Protein AF-A0A1B9FRG5-F1 (afdb_monomer)

Organism: NCBI:txid1296100

Foldseek 3Di:
DDDDDDDDDDDDDDDPPPPVPPDDDPDDFDDQQLRVLLVQLVVLLVVLVVCVVVVHDPVVNVVSLVSNQVSLQSNVVSVVVCPLDDQRVVQLCVVDDDDDPVVSSVVSVVVSVVSNVVSQVSCVVSVHHRD

Secondary structure (DSSP, 8-state):
--------------------------S-----HHHHHHHHHHHHHHHHHHHHHTT--HHHHHHHHHHHHHHHHHHHHHHHHSTT----HHHHHTT-SS--HHHHHHHHHHHHHHHHHHHHHHHHHTT----

Radius of gyration: 21.49 Å; Cα contacts (8 Å, |Δi|>4): 84; chains: 1; bounding box: 44×28×81 Å

pLDDT: mean 70.84, std 20.52, range [32.88, 94.81]

Structure (mmCIF, N/CA/C/O backbone):
data_AF-A0A1B9FRG5-F1
#
_entry.id   AF-A0A1B9FRG5-F1
#
loop_
_atom_site.group_PDB
_atom_site.id
_atom_site.type_symbol
_atom_site.label_atom_id
_atom_site.label_alt_id
_atom_site.label_comp_id
_atom_site.label_asym_id
_atom_site.label_entity_id
_atom_site.label_seq_id
_atom_site.pdbx_PDB_ins_code
_atom_site.Cartn_x
_atom_site.Cartn_y
_atom_site.Cartn_z
_atom_site.occupancy
_atom_site.B_iso_or_equiv
_atom_site.auth_seq_id
_atom_site.auth_comp_id
_atom_site.auth_asym_id
_atom_site.auth_atom_id
_atom_site.pdbx_PDB_model_num
ATOM 1 N N . MET A 1 1 ? 29.384 -12.288 57.612 1.00 41.62 1 MET A N 1
ATOM 2 C CA . MET A 1 1 ? 29.264 -13.160 56.430 1.00 41.62 1 MET A CA 1
ATOM 3 C C . MET A 1 1 ? 27.799 -13.164 56.026 1.00 41.62 1 MET A C 1
ATOM 5 O O . MET A 1 1 ? 26.962 -13.548 56.826 1.00 41.62 1 MET A O 1
ATOM 9 N N . THR A 1 2 ? 27.559 -12.511 54.888 1.00 43.62 2 THR A N 1
ATOM 10 C CA . THR A 1 2 ? 26.390 -12.484 53.987 1.00 43.62 2 THR A CA 1
ATOM 11 C C . THR A 1 2 ? 25.034 -13.017 54.468 1.00 43.62 2 THR A C 1
ATOM 13 O O . THR A 1 2 ? 24.811 -14.218 54.566 1.00 43.62 2 THR A O 1
ATOM 16 N N . SER A 1 3 ? 24.098 -12.076 54.632 1.00 40.22 3 SER A N 1
ATOM 17 C CA . SER A 1 3 ? 22.661 -12.282 54.444 1.00 40.22 3 SER A CA 1
ATOM 18 C C . SER A 1 3 ? 22.376 -12.639 52.986 1.00 40.22 3 SER A C 1
ATOM 20 O O . SER A 1 3 ? 22.760 -11.875 52.102 1.00 40.22 3 SER A O 1
ATOM 22 N N . GLU A 1 4 ? 21.634 -13.716 52.735 1.00 37.84 4 GLU A N 1
ATOM 23 C CA . GLU A 1 4 ? 20.978 -13.934 51.445 1.00 37.84 4 GLU A CA 1
ATOM 24 C C . GLU A 1 4 ? 19.463 -14.006 51.639 1.00 37.84 4 GLU A C 1
ATOM 26 O O . GLU A 1 4 ? 18.915 -14.786 52.415 1.00 37.84 4 GLU A O 1
ATOM 31 N N . LYS A 1 5 ? 18.815 -13.064 50.960 1.00 38.34 5 LYS A N 1
ATOM 32 C CA . LYS A 1 5 ? 17.397 -12.740 50.931 1.00 38.34 5 LYS A CA 1
ATOM 33 C C . LYS A 1 5 ? 16.825 -13.444 49.701 1.00 38.34 5 LYS A C 1
ATOM 35 O O . LYS A 1 5 ? 17.199 -13.072 48.595 1.00 38.34 5 LYS A O 1
ATOM 40 N N . LEU A 1 6 ? 15.938 -14.427 49.867 1.00 43.62 6 LEU A N 1
ATOM 41 C CA . LEU A 1 6 ? 15.125 -14.930 48.752 1.00 43.62 6 LEU A CA 1
ATOM 42 C C . LEU A 1 6 ? 14.024 -13.906 48.431 1.00 43.62 6 LEU A C 1
ATOM 44 O O . LEU A 1 6 ? 13.261 -13.558 49.337 1.00 43.62 6 LEU A O 1
ATOM 48 N N . PRO A 1 7 ? 13.880 -13.442 47.178 1.00 39.88 7 PRO A N 1
ATOM 49 C CA . PRO A 1 7 ? 12.673 -12.774 46.739 1.00 39.88 7 PRO A CA 1
ATOM 50 C C . PRO A 1 7 ? 11.694 -13.771 46.107 1.00 39.88 7 PRO A C 1
ATOM 52 O O . PRO A 1 7 ? 12.012 -14.506 45.176 1.00 39.88 7 PRO A O 1
ATOM 55 N N . THR A 1 8 ? 10.477 -13.732 46.638 1.00 42.41 8 THR A N 1
ATOM 56 C CA . THR A 1 8 ? 9.209 -14.003 45.959 1.00 42.41 8 THR A CA 1
ATOM 57 C C . THR A 1 8 ? 9.157 -13.324 44.593 1.00 42.41 8 THR A C 1
ATOM 59 O O . THR A 1 8 ? 9.305 -12.108 44.560 1.00 42.41 8 THR A O 1
ATOM 62 N N . GLU A 1 9 ? 8.792 -14.045 43.529 1.00 41.34 9 GLU A N 1
ATOM 63 C CA . GLU A 1 9 ? 8.064 -13.455 42.398 1.00 41.34 9 GLU A CA 1
ATOM 64 C C . GLU A 1 9 ? 6.894 -14.348 41.962 1.00 41.34 9 GLU A C 1
ATOM 66 O O . GLU A 1 9 ? 7.018 -15.550 41.730 1.00 41.34 9 GLU A O 1
ATOM 71 N N . ARG A 1 10 ? 5.726 -13.699 41.921 1.00 41.53 10 ARG A N 1
ATOM 72 C CA . ARG A 1 10 ? 4.505 -14.099 41.222 1.00 41.53 10 ARG A CA 1
ATOM 73 C C . ARG A 1 10 ? 4.685 -13.829 39.726 1.00 41.53 10 ARG A C 1
ATOM 75 O O . ARG A 1 10 ? 5.281 -12.823 39.369 1.00 41.53 10 ARG A O 1
ATOM 82 N N . GLY A 1 11 ? 4.010 -14.605 38.887 1.00 33.84 11 GLY A N 1
ATOM 83 C CA . GLY A 1 11 ? 3.700 -14.225 37.504 1.00 33.84 11 GLY A CA 1
ATOM 84 C C . GLY A 1 11 ? 3.108 -15.421 36.768 1.00 33.84 11 GLY A C 1
ATOM 85 O O . GLY A 1 11 ? 3.846 -16.288 36.330 1.00 33.84 11 GLY A O 1
ATOM 86 N N . SER A 1 12 ? 1.811 -15.689 36.928 1.00 37.66 12 SER A N 1
ATOM 87 C CA . SER A 1 12 ? 0.724 -15.209 36.054 1.00 37.66 12 SER A CA 1
ATOM 88 C C . SER A 1 12 ? 0.847 -15.695 34.606 1.00 37.66 12 SER A C 1
ATOM 90 O O . SER A 1 12 ? 1.585 -15.138 33.804 1.00 37.66 12 SER A O 1
ATOM 92 N N . THR A 1 13 ? 0.071 -16.751 34.361 1.00 39.16 13 THR A N 1
ATOM 93 C CA . THR A 1 13 ? -0.624 -17.187 33.138 1.00 39.16 13 THR A CA 1
ATOM 94 C C . THR A 1 13 ? -0.594 -16.273 31.915 1.00 39.16 13 THR A C 1
ATOM 96 O O . THR A 1 13 ? -0.960 -15.103 31.998 1.00 39.16 13 THR A O 1
ATOM 99 N N . ASP A 1 14 ? -0.294 -16.925 30.788 1.00 43.78 14 ASP A N 1
ATOM 100 C CA . ASP A 1 14 ? -0.947 -16.812 29.481 1.00 43.78 14 ASP A CA 1
ATOM 101 C C . ASP A 1 14 ? -1.564 -15.462 29.116 1.00 43.78 14 ASP A C 1
ATOM 103 O O . ASP A 1 14 ? -2.711 -15.168 29.446 1.00 43.78 14 ASP A O 1
ATOM 107 N N . VAL A 1 15 ? -0.858 -14.733 28.257 1.00 42.56 15 VAL A N 1
ATOM 108 C CA . VAL A 1 15 ? -1.493 -14.115 27.095 1.00 42.56 15 VAL A CA 1
ATOM 109 C C . VAL A 1 15 ? -0.609 -14.379 25.887 1.00 42.56 15 VAL A C 1
ATOM 111 O O . VAL A 1 15 ? 0.568 -14.027 25.866 1.00 42.56 15 VAL A O 1
ATOM 114 N N . ASN A 1 16 ? -1.195 -15.058 24.904 1.00 39.28 16 ASN A N 1
ATOM 115 C CA . ASN A 1 16 ? -0.673 -15.194 23.556 1.00 39.28 16 ASN A CA 1
ATOM 116 C C . ASN A 1 16 ? -0.434 -13.793 22.980 1.00 39.28 16 ASN A C 1
ATOM 118 O O . ASN A 1 16 ? -1.333 -13.195 22.394 1.00 39.28 16 ASN A O 1
ATOM 122 N N . ASP A 1 17 ? 0.781 -13.276 23.140 1.00 34.41 17 ASP A N 1
ATOM 123 C CA . ASP A 1 17 ? 1.300 -12.202 22.306 1.00 34.41 17 ASP A CA 1
ATOM 124 C C . ASP A 1 17 ? 1.654 -12.821 20.951 1.00 34.41 17 ASP A C 1
ATOM 126 O O . ASP A 1 17 ? 2.807 -13.077 20.619 1.00 34.41 17 ASP A O 1
ATOM 130 N N . ALA A 1 18 ? 0.622 -13.113 20.161 1.00 40.94 18 ALA A N 1
ATOM 131 C CA . ALA A 1 18 ? 0.780 -13.249 18.725 1.00 40.94 18 ALA A CA 1
ATOM 132 C C . ALA A 1 18 ? 0.861 -11.837 18.119 1.00 40.94 18 ALA A C 1
ATOM 134 O O . ALA A 1 18 ? 0.095 -11.477 17.229 1.00 40.94 18 ALA A O 1
ATOM 135 N N . SER A 1 19 ? 1.805 -11.014 18.592 1.00 35.34 19 SER A N 1
ATOM 136 C CA . SER A 1 19 ? 2.434 -10.074 17.670 1.00 35.34 19 SER A CA 1
ATOM 137 C C . SER A 1 19 ? 3.029 -10.926 16.549 1.00 35.34 19 SER A C 1
ATOM 139 O O . SER A 1 19 ? 3.584 -11.984 16.866 1.00 35.34 19 SER A O 1
ATOM 141 N N . PRO A 1 20 ? 2.943 -10.531 15.265 1.00 40.72 20 PRO A N 1
ATOM 142 C CA . PRO A 1 20 ? 3.715 -11.186 14.222 1.00 40.72 20 PRO A CA 1
ATOM 143 C C . PRO A 1 20 ? 5.183 -11.055 14.619 1.00 40.72 20 PRO A C 1
ATOM 145 O O . PRO A 1 20 ? 5.827 -10.019 14.448 1.00 40.72 20 PRO A O 1
ATOM 148 N N . THR A 1 21 ? 5.684 -12.095 15.276 1.00 38.59 21 THR A N 1
ATOM 149 C CA . THR A 1 21 ? 7.057 -12.191 15.710 1.00 38.59 21 THR A CA 1
ATOM 150 C C . THR A 1 21 ? 7.807 -12.302 14.407 1.00 38.59 21 THR A C 1
ATOM 152 O O . THR A 1 21 ? 7.625 -13.271 13.672 1.00 38.59 21 THR A O 1
ATOM 155 N N . SER A 1 22 ? 8.577 -11.264 14.084 1.00 43.66 22 SER A N 1
ATOM 156 C CA . SER A 1 22 ? 9.500 -11.241 12.956 1.00 43.66 22 SER A CA 1
ATOM 157 C C . SER A 1 22 ? 10.487 -12.394 13.137 1.00 43.66 22 SER A C 1
ATOM 159 O O . SER A 1 22 ? 11.544 -12.263 13.749 1.00 43.66 22 SER A O 1
ATOM 161 N N . THR A 1 23 ? 10.072 -13.576 12.702 1.00 40.00 23 THR A N 1
ATOM 162 C CA . THR A 1 23 ? 10.835 -14.810 12.734 1.00 40.00 23 THR A CA 1
ATOM 163 C C . THR A 1 23 ? 11.051 -15.194 11.291 1.00 40.00 23 THR A C 1
ATOM 165 O O . THR A 1 23 ? 10.133 -15.589 10.581 1.00 40.00 23 THR A O 1
ATOM 168 N N . GLY A 1 24 ? 12.298 -15.021 10.867 1.00 40.47 24 GLY A N 1
ATOM 169 C CA . GLY A 1 24 ? 12.769 -15.431 9.558 1.00 40.47 24 GLY A CA 1
ATOM 170 C C . GLY A 1 24 ? 12.734 -14.308 8.535 1.00 40.47 24 GLY A C 1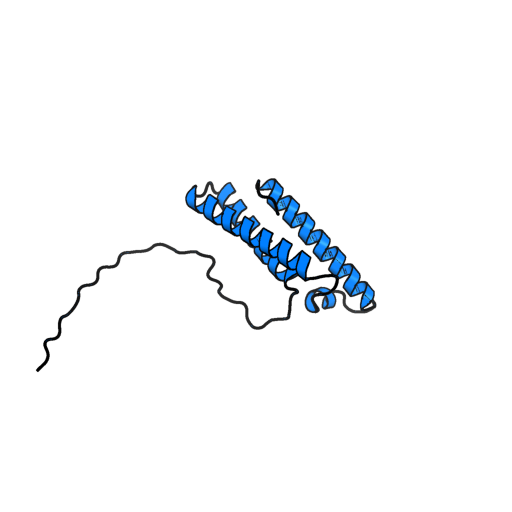
ATOM 171 O O . GLY A 1 24 ? 11.749 -14.078 7.846 1.00 40.47 24 GLY A O 1
ATOM 172 N N . SER A 1 25 ? 13.880 -13.675 8.335 1.00 41.12 25 SER A N 1
ATOM 173 C CA . SER A 1 25 ? 14.311 -13.411 6.967 1.00 41.12 25 SER A CA 1
ATOM 174 C C . SER A 1 25 ? 15.813 -13.598 6.919 1.00 41.12 25 SER A C 1
ATOM 176 O O . SER A 1 25 ? 16.596 -12.654 7.002 1.00 41.12 25 SER A O 1
ATOM 178 N N . ASP A 1 26 ? 16.181 -14.875 6.829 1.00 32.88 26 ASP A N 1
ATOM 179 C CA . ASP A 1 26 ? 17.410 -15.323 6.199 1.00 32.88 26 ASP A CA 1
ATOM 180 C C . ASP A 1 26 ? 17.751 -14.426 5.002 1.00 32.88 26 ASP A C 1
ATOM 182 O O . ASP A 1 26 ? 16.974 -14.308 4.053 1.00 32.88 26 ASP A O 1
ATOM 186 N N . SER A 1 27 ? 18.913 -13.781 5.069 1.00 46.31 27 SER A N 1
ATOM 187 C CA . SER A 1 27 ? 19.953 -13.757 4.033 1.00 46.31 27 SER A CA 1
ATOM 188 C C . SER A 1 27 ? 19.530 -14.013 2.574 1.00 46.31 27 SER A C 1
ATOM 190 O O . SER A 1 27 ? 20.144 -14.839 1.897 1.00 46.31 27 SER A O 1
ATOM 192 N N . SER A 1 28 ? 18.510 -13.342 2.038 1.00 37.78 28 SER A N 1
ATOM 193 C CA . SER A 1 28 ? 18.036 -13.642 0.687 1.00 37.78 28 SER A CA 1
ATOM 194 C C . SER A 1 28 ? 17.688 -12.388 -0.111 1.00 37.78 28 SER A C 1
ATOM 196 O O . SER A 1 28 ? 16.576 -11.891 -0.079 1.00 37.78 28 SER A O 1
ATOM 198 N N . HIS A 1 29 ? 18.666 -11.978 -0.925 1.00 41.16 29 HIS A N 1
ATOM 199 C CA . HIS A 1 29 ? 18.487 -11.281 -2.202 1.00 41.16 29 HIS A CA 1
ATOM 200 C C . HIS A 1 29 ? 17.829 -9.888 -2.123 1.00 41.16 29 HIS A C 1
ATOM 202 O O . HIS A 1 29 ? 16.655 -9.748 -1.814 1.00 41.16 29 HIS A O 1
ATOM 208 N N . ASN A 1 30 ? 18.582 -8.844 -2.481 1.00 43.88 30 ASN A N 1
ATOM 209 C CA . ASN A 1 30 ? 18.147 -7.441 -2.449 1.00 43.88 30 ASN A CA 1
ATOM 210 C C . ASN A 1 30 ? 16.839 -7.201 -3.245 1.00 43.88 30 ASN A C 1
ATOM 212 O O . ASN A 1 30 ? 16.863 -6.961 -4.455 1.00 43.88 30 ASN A O 1
ATOM 216 N N . HIS A 1 31 ? 15.688 -7.254 -2.570 1.00 57.69 31 HIS A N 1
ATOM 217 C CA . HIS A 1 31 ? 14.463 -6.596 -3.020 1.00 57.69 31 HIS A CA 1
ATOM 218 C C . HIS A 1 31 ? 14.689 -5.082 -2.959 1.00 57.69 31 HIS A C 1
ATOM 220 O O . HIS A 1 31 ? 15.351 -4.602 -2.036 1.00 57.69 31 HIS A O 1
ATOM 226 N N . SER A 1 32 ? 14.171 -4.319 -3.930 1.00 72.31 32 SER A N 1
ATOM 227 C CA . SER A 1 32 ? 14.191 -2.861 -3.791 1.00 72.31 32 SER A CA 1
ATOM 228 C C . SER A 1 32 ? 13.430 -2.463 -2.530 1.00 72.31 32 SER A C 1
ATOM 230 O O . SER A 1 32 ? 12.458 -3.131 -2.165 1.00 72.31 32 SER A O 1
ATOM 232 N N . SER A 1 33 ? 13.850 -1.384 -1.863 1.00 78.38 33 SER A N 1
ATOM 233 C CA . SER A 1 33 ? 13.159 -0.888 -0.666 1.00 78.38 33 SER A CA 1
ATOM 234 C C . SER A 1 33 ? 11.662 -0.693 -0.925 1.00 78.38 33 SER A C 1
ATOM 236 O O . SER A 1 33 ? 10.845 -1.058 -0.089 1.00 78.38 33 SER A O 1
ATOM 238 N N . LEU A 1 34 ? 11.299 -0.239 -2.131 1.00 80.81 34 LEU A N 1
ATOM 239 C CA . LEU A 1 34 ? 9.911 -0.115 -2.569 1.00 80.81 34 LEU A CA 1
ATOM 240 C C . LEU A 1 34 ? 9.182 -1.469 -2.628 1.00 80.81 34 LEU A C 1
ATOM 242 O O . LEU A 1 34 ? 8.127 -1.616 -2.022 1.00 80.81 34 LEU A O 1
ATOM 246 N N . CYS A 1 35 ? 9.752 -2.482 -3.289 1.00 79.44 35 CYS A N 1
ATOM 247 C CA . CYS A 1 35 ? 9.147 -3.818 -3.368 1.00 79.44 35 CYS A CA 1
ATOM 248 C C . CYS A 1 35 ? 8.951 -4.440 -1.978 1.00 79.44 35 CYS A C 1
ATOM 250 O O . CYS A 1 35 ? 7.929 -5.074 -1.712 1.00 79.44 35 CYS A O 1
ATOM 252 N N . LYS A 1 36 ? 9.927 -4.250 -1.083 1.00 82.44 36 LYS A N 1
ATOM 253 C CA . LYS A 1 36 ? 9.841 -4.723 0.299 1.00 82.44 36 LYS A CA 1
ATOM 254 C C . LYS A 1 36 ? 8.708 -4.022 1.050 1.00 82.44 36 LYS A C 1
ATOM 256 O O . LYS A 1 36 ? 7.892 -4.699 1.671 1.00 82.44 36 LYS A O 1
ATOM 261 N N . ASN A 1 37 ? 8.633 -2.696 0.960 1.00 88.00 37 ASN A N 1
ATOM 262 C CA . ASN A 1 37 ? 7.624 -1.915 1.673 1.00 88.00 37 ASN A CA 1
ATOM 263 C C . ASN A 1 37 ? 6.209 -2.206 1.158 1.00 88.00 37 ASN A C 1
ATOM 265 O O . ASN A 1 37 ? 5.293 -2.331 1.964 1.00 88.00 37 ASN A O 1
ATOM 269 N N . ILE A 1 38 ? 6.035 -2.423 -0.152 1.00 87.19 38 ILE A N 1
ATOM 270 C CA . ILE A 1 38 ? 4.755 -2.857 -0.734 1.00 87.19 38 ILE A CA 1
ATOM 271 C C . ILE A 1 38 ? 4.312 -4.203 -0.145 1.00 87.19 38 ILE A C 1
ATOM 273 O O . ILE A 1 38 ? 3.150 -4.357 0.228 1.00 87.19 38 ILE A O 1
ATOM 277 N N . SER A 1 39 ? 5.223 -5.179 -0.038 1.00 87.31 39 SER A N 1
ATOM 278 C CA . SER A 1 39 ? 4.901 -6.490 0.543 1.00 87.31 39 SER A CA 1
ATOM 279 C C . SER A 1 39 ? 4.456 -6.368 2.000 1.00 87.31 39 SER A C 1
ATOM 281 O O . SER A 1 39 ? 3.437 -6.942 2.373 1.00 87.31 39 SER A O 1
ATOM 283 N N . ILE A 1 40 ? 5.184 -5.586 2.802 1.00 90.75 40 ILE A N 1
ATOM 284 C CA . ILE A 1 40 ? 4.860 -5.356 4.216 1.00 90.75 40 ILE A CA 1
ATOM 285 C C . ILE A 1 40 ? 3.492 -4.669 4.349 1.00 90.75 40 ILE A C 1
ATOM 287 O O . ILE A 1 40 ? 2.661 -5.098 5.149 1.00 90.75 40 ILE A O 1
ATOM 291 N N . ALA A 1 41 ? 3.219 -3.650 3.528 1.00 92.12 41 ALA A N 1
ATOM 292 C CA . ALA A 1 41 ? 1.945 -2.936 3.549 1.00 92.12 41 ALA A CA 1
ATOM 293 C C . ALA A 1 41 ? 0.767 -3.850 3.187 1.00 92.12 41 ALA A C 1
ATOM 295 O O . ALA A 1 41 ? -0.277 -3.791 3.838 1.00 92.12 41 ALA A O 1
ATOM 296 N N . ARG A 1 42 ? 0.945 -4.746 2.206 1.00 91.50 42 ARG A N 1
ATOM 297 C CA . ARG A 1 42 ? -0.055 -5.768 1.859 1.00 91.50 42 ARG A CA 1
ATOM 298 C C . ARG A 1 42 ? -0.325 -6.731 3.012 1.00 91.50 42 ARG A C 1
ATOM 300 O O . ARG A 1 42 ? -1.480 -7.066 3.261 1.00 91.50 42 ARG A O 1
ATOM 307 N N . ASP A 1 43 ? 0.706 -7.166 3.730 1.00 92.94 43 ASP A N 1
ATOM 308 C CA . ASP A 1 43 ? 0.525 -8.058 4.879 1.00 92.94 43 ASP A CA 1
AT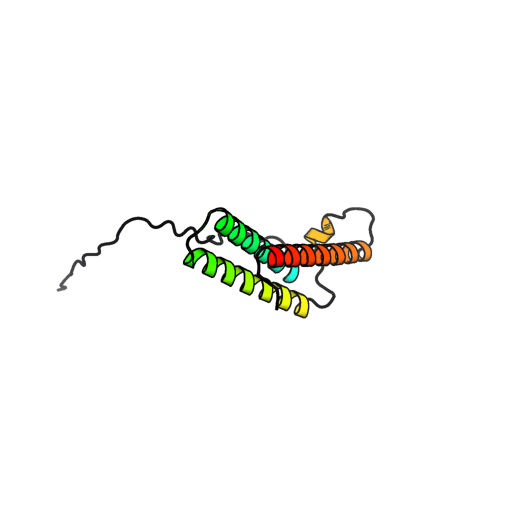OM 309 C C . ASP A 1 43 ? -0.260 -7.365 6.006 1.00 92.94 43 ASP A C 1
ATOM 311 O O . ASP A 1 43 ? -1.185 -7.958 6.567 1.00 92.94 43 ASP A O 1
ATOM 315 N N . TYR A 1 44 ? 0.007 -6.079 6.268 1.00 94.81 44 TYR A N 1
ATOM 316 C CA . TYR A 1 44 ? -0.801 -5.288 7.204 1.00 94.81 44 TYR A CA 1
ATOM 317 C C . TYR A 1 44 ? -2.235 -5.052 6.721 1.00 94.81 44 TYR A C 1
ATOM 319 O O . TYR A 1 44 ? -3.156 -5.077 7.538 1.00 94.81 44 TYR A O 1
ATOM 327 N N . ALA A 1 45 ? -2.452 -4.855 5.417 1.00 92.88 45 ALA A N 1
ATOM 328 C CA . ALA A 1 45 ? -3.790 -4.696 4.852 1.00 92.88 45 ALA A CA 1
ATOM 329 C C . ALA A 1 45 ? -4.630 -5.967 5.044 1.00 92.88 45 ALA A C 1
ATOM 331 O O . ALA A 1 45 ? -5.780 -5.881 5.480 1.00 92.88 45 ALA A O 1
ATOM 332 N N . ARG A 1 46 ? -4.038 -7.148 4.804 1.00 93.31 46 ARG A N 1
ATOM 333 C CA . ARG A 1 46 ? -4.684 -8.442 5.078 1.00 93.31 46 ARG A CA 1
ATOM 334 C C . ARG A 1 46 ? -4.987 -8.614 6.559 1.00 93.31 46 ARG A C 1
ATOM 336 O O . ARG A 1 46 ? -6.127 -8.894 6.898 1.00 93.31 46 ARG A O 1
ATOM 343 N N . TYR A 1 47 ? -4.017 -8.356 7.434 1.00 93.25 47 TYR A N 1
ATOM 344 C CA . TYR A 1 47 ? -4.226 -8.472 8.877 1.00 93.25 47 TYR A CA 1
ATOM 345 C C . TYR A 1 47 ? -5.350 -7.556 9.387 1.00 93.25 47 TYR A C 1
ATOM 347 O O . TYR A 1 47 ? -6.208 -7.985 10.156 1.00 93.25 47 TYR A O 1
ATOM 355 N N . PHE A 1 48 ? -5.392 -6.298 8.932 1.00 92.75 48 PHE A N 1
ATOM 356 C CA . PHE A 1 48 ? -6.469 -5.374 9.291 1.00 92.75 48 PHE A CA 1
ATOM 357 C C . PHE A 1 48 ? -7.831 -5.849 8.771 1.00 92.75 48 PHE A C 1
ATOM 359 O O . PHE A 1 48 ? -8.824 -5.772 9.495 1.00 92.75 48 PHE A O 1
ATOM 366 N N . LYS A 1 49 ? -7.881 -6.359 7.536 1.00 93.25 49 LYS A N 1
ATOM 367 C CA . LYS A 1 49 ? -9.096 -6.937 6.960 1.00 93.25 49 LYS A CA 1
ATOM 368 C C . LYS A 1 49 ? -9.584 -8.137 7.769 1.00 93.25 49 LYS A C 1
ATOM 370 O O . LYS A 1 49 ? -10.749 -8.154 8.146 1.00 93.25 49 LYS A O 1
ATOM 375 N N . ASP A 1 50 ? -8.701 -9.077 8.086 1.00 93.06 50 ASP A N 1
ATOM 376 C CA . ASP A 1 50 ? -9.038 -10.279 8.850 1.00 93.06 50 ASP A CA 1
ATOM 377 C C . ASP A 1 50 ? -9.578 -9.914 10.239 1.00 93.06 50 ASP A C 1
ATOM 379 O O . ASP A 1 50 ? -10.592 -10.457 10.672 1.00 93.06 50 ASP A O 1
ATOM 383 N N . LEU A 1 51 ? -8.969 -8.930 10.916 1.00 92.44 51 LEU A N 1
ATOM 384 C CA . LEU A 1 51 ? -9.490 -8.407 12.182 1.00 92.44 51 LEU A CA 1
ATOM 385 C C . LEU A 1 51 ? -10.864 -7.747 12.026 1.00 92.44 51 LEU A C 1
ATOM 387 O O . LEU A 1 51 ? -11.723 -7.915 12.890 1.00 92.44 51 LEU A O 1
ATOM 391 N N . LYS A 1 52 ? -11.085 -6.986 10.950 1.00 89.25 52 LYS A N 1
ATOM 392 C CA . LYS A 1 52 ? -12.371 -6.331 10.677 1.00 89.25 52 LYS A CA 1
ATOM 393 C C . LYS A 1 52 ? -13.467 -7.359 10.406 1.00 89.25 52 LYS A C 1
ATOM 395 O O . LYS A 1 52 ? -14.555 -7.233 10.960 1.00 89.25 52 LYS A O 1
ATOM 400 N N . ASP A 1 53 ? -13.162 -8.384 9.618 1.00 91.06 53 ASP A N 1
ATOM 401 C CA . ASP A 1 53 ? -14.083 -9.470 9.279 1.00 91.06 53 ASP A CA 1
ATOM 402 C C . ASP A 1 53 ? -14.369 -10.369 10.499 1.00 91.06 53 ASP A C 1
ATOM 404 O O . ASP A 1 53 ? -15.481 -10.874 10.656 1.00 91.06 53 ASP A O 1
ATOM 408 N N . ALA A 1 54 ? -13.400 -10.517 11.410 1.00 9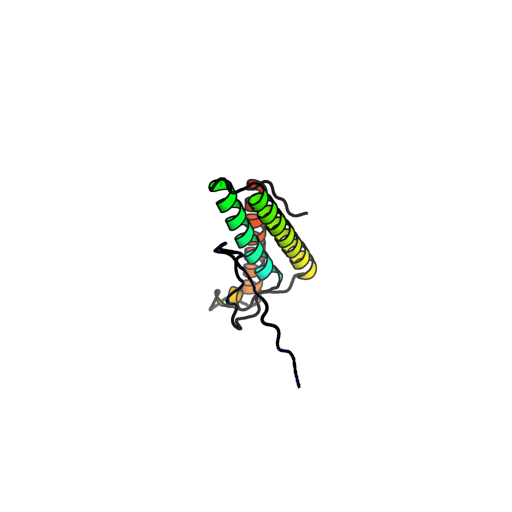1.62 54 ALA A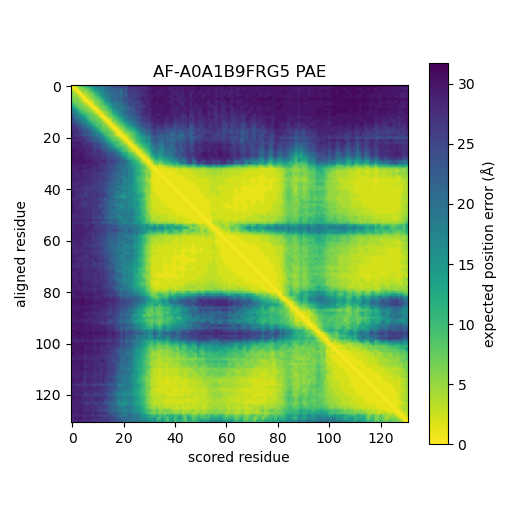 N 1
ATOM 409 C CA . ALA A 1 54 ? -13.550 -11.245 12.669 1.00 91.62 54 ALA A CA 1
ATOM 410 C C . ALA A 1 54 ? -14.238 -10.443 13.795 1.00 91.62 54 ALA A C 1
ATOM 412 O O . ALA A 1 54 ? -14.415 -10.982 14.888 1.00 91.62 54 ALA A O 1
ATOM 413 N N . ASN A 1 55 ? -14.626 -9.179 13.564 1.00 85.88 55 ASN A N 1
ATOM 414 C CA . ASN A 1 55 ? -15.087 -8.249 14.607 1.00 85.88 55 ASN A CA 1
ATOM 415 C C . ASN A 1 55 ? -14.109 -8.159 15.798 1.00 85.88 55 ASN A C 1
ATOM 417 O O . ASN A 1 55 ? -14.516 -8.233 16.961 1.00 85.88 55 ASN A O 1
ATOM 421 N N . GLY A 1 56 ? -12.814 -8.013 15.499 1.00 79.44 56 GLY A N 1
ATOM 422 C CA . GLY A 1 56 ? -11.753 -7.849 16.490 1.00 79.44 56 GLY A CA 1
ATOM 423 C C . GLY A 1 56 ? -12.007 -6.688 17.455 1.00 79.44 56 GLY A C 1
ATOM 424 O O . GLY A 1 56 ? -12.808 -5.784 17.191 1.00 79.44 56 GLY A O 1
ATOM 425 N N . GLY A 1 57 ? -11.323 -6.699 18.601 1.00 86.44 57 GLY A N 1
ATOM 426 C CA . GLY A 1 57 ? -11.492 -5.652 19.603 1.00 86.44 57 GLY A CA 1
ATOM 427 C C . GLY A 1 57 ? -11.148 -4.271 19.036 1.00 86.44 57 GLY A C 1
ATOM 428 O O . GLY A 1 57 ? -10.207 -4.125 18.257 1.00 86.44 57 GLY A O 1
ATOM 429 N N . ASN A 1 58 ? -11.869 -3.228 19.462 1.00 88.44 58 ASN A N 1
ATOM 430 C CA . ASN A 1 58 ? -11.666 -1.864 18.950 1.00 88.44 58 ASN A CA 1
ATOM 431 C C . ASN A 1 58 ? -10.200 -1.394 19.075 1.00 88.44 58 ASN A C 1
ATOM 433 O O . ASN A 1 58 ? -9.666 -0.752 18.179 1.00 88.44 58 ASN A O 1
ATOM 437 N N . SER A 1 59 ? -9.509 -1.768 20.158 1.00 90.50 59 SER A N 1
ATOM 438 C CA . SER A 1 59 ? -8.086 -1.459 20.354 1.00 90.50 59 SER A CA 1
ATOM 439 C C . SER A 1 59 ? -7.156 -2.182 19.376 1.00 90.50 59 SER A C 1
ATOM 441 O O . SER A 1 59 ? -6.138 -1.625 18.970 1.00 90.50 59 SER A O 1
ATOM 443 N N . GLU A 1 60 ? -7.480 -3.420 19.001 1.00 91.00 60 GLU A N 1
ATOM 444 C CA . GLU A 1 60 ? -6.688 -4.215 18.056 1.00 91.00 60 GLU A CA 1
ATOM 445 C C . GLU A 1 60 ? -6.882 -3.705 16.630 1.00 91.00 60 GLU A C 1
ATOM 447 O O . GLU A 1 60 ? -5.908 -3.576 15.889 1.00 91.00 60 GLU A O 1
ATOM 452 N N . LEU A 1 61 ? -8.119 -3.333 16.284 1.00 90.19 61 LEU A N 1
ATOM 453 C CA . LEU A 1 61 ? -8.449 -2.689 15.017 1.00 90.19 61 LEU A CA 1
ATOM 454 C C . LEU A 1 61 ? -7.717 -1.358 14.851 1.00 90.19 61 LEU A C 1
ATOM 456 O O . LEU A 1 61 ? -7.094 -1.143 13.815 1.00 90.19 61 LEU A O 1
ATOM 460 N N . GLU A 1 62 ? -7.720 -0.490 15.866 1.00 91.81 62 GLU A N 1
ATOM 461 C CA . GLU A 1 62 ? -6.990 0.782 15.798 1.00 91.81 62 GLU A CA 1
ATOM 462 C C . GLU A 1 62 ? -5.472 0.576 15.700 1.00 91.81 62 GLU A C 1
ATOM 464 O O . GLU A 1 62 ? -4.808 1.247 14.908 1.00 91.81 62 GLU A O 1
ATOM 469 N N . LYS A 1 63 ? -4.905 -0.402 16.423 1.00 93.06 63 LYS A N 1
ATOM 470 C CA . LYS A 1 63 ? -3.478 -0.750 16.304 1.00 93.06 63 LYS A CA 1
ATOM 471 C C . LYS A 1 63 ? -3.140 -1.254 14.898 1.00 93.06 63 LYS A C 1
ATOM 473 O O . LYS A 1 63 ? -2.162 -0.808 14.303 1.00 93.06 63 LYS A O 1
ATOM 478 N N . ALA A 1 64 ? -3.949 -2.157 14.349 1.00 92.25 64 AL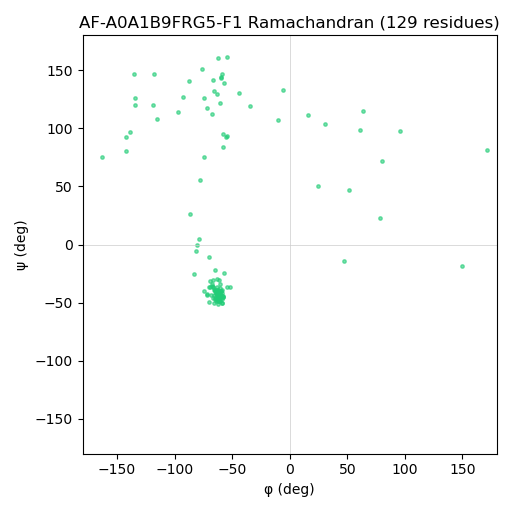A A N 1
ATOM 479 C CA . ALA A 1 64 ? -3.759 -2.686 13.002 1.00 92.25 64 ALA A CA 1
ATOM 480 C C . ALA A 1 64 ? -3.920 -1.599 11.929 1.00 92.25 64 ALA A C 1
ATOM 482 O O . ALA A 1 64 ? -3.119 -1.535 10.997 1.00 92.25 64 ALA A O 1
ATOM 483 N N . ARG A 1 65 ? -4.886 -0.690 12.104 1.00 93.06 65 ARG A N 1
ATOM 484 C CA . ARG A 1 65 ? -5.074 0.485 11.247 1.00 93.06 65 ARG A CA 1
ATOM 485 C C . ARG A 1 65 ? -3.863 1.413 11.291 1.00 93.06 65 ARG A C 1
ATOM 487 O O . ARG A 1 65 ? -3.395 1.837 10.240 1.00 93.06 65 ARG A O 1
ATOM 494 N N . SER A 1 66 ? -3.342 1.699 12.484 1.00 93.94 66 SER A N 1
ATOM 495 C CA . SER A 1 66 ? -2.133 2.508 12.670 1.00 93.94 66 SER A CA 1
ATOM 496 C C . SER A 1 66 ? -0.928 1.886 11.963 1.00 93.94 66 SER A C 1
ATOM 498 O O . SER A 1 66 ? -0.234 2.577 11.225 1.00 93.94 66 SER A O 1
ATOM 500 N N . ASN A 1 67 ? -0.707 0.579 12.130 1.00 94.06 67 ASN A N 1
ATOM 501 C CA . ASN A 1 67 ? 0.391 -0.128 11.466 1.00 94.06 67 ASN A CA 1
ATOM 502 C C . ASN A 1 67 ? 0.263 -0.099 9.936 1.00 94.06 67 ASN A C 1
ATOM 504 O O . ASN A 1 67 ? 1.259 0.098 9.240 1.00 94.06 67 ASN A O 1
ATOM 508 N N . LEU A 1 68 ? -0.959 -0.262 9.415 1.00 92.81 68 LEU A N 1
ATOM 509 C CA . LEU A 1 68 ? -1.225 -0.145 7.984 1.00 92.81 68 LEU A CA 1
ATOM 510 C C . LEU A 1 68 ? -0.895 1.264 7.476 1.00 92.81 68 LEU A C 1
ATOM 512 O O . LEU A 1 68 ? -0.205 1.386 6.471 1.00 92.81 68 LEU A O 1
ATOM 516 N N . ILE A 1 69 ? -1.322 2.318 8.178 1.00 92.50 69 ILE A N 1
ATOM 517 C CA . ILE A 1 69 ? -1.007 3.709 7.809 1.00 92.50 69 ILE A CA 1
ATOM 518 C C . ILE A 1 69 ? 0.508 3.936 7.771 1.00 92.50 69 ILE A C 1
ATOM 520 O O . ILE A 1 69 ? 1.017 4.405 6.758 1.00 92.50 69 ILE A O 1
ATOM 524 N N . THR A 1 70 ? 1.243 3.544 8.814 1.00 93.69 70 THR A N 1
ATOM 525 C CA . THR A 1 70 ? 2.707 3.695 8.844 1.00 93.69 70 THR A CA 1
ATOM 526 C C . THR A 1 70 ? 3.381 2.939 7.699 1.00 93.69 70 THR A C 1
ATOM 528 O O . THR A 1 70 ? 4.240 3.483 7.013 1.00 93.69 70 THR A O 1
ATOM 531 N N . SER A 1 71 ? 2.955 1.706 7.415 1.00 92.12 71 SER A N 1
ATOM 532 C CA . SER A 1 71 ? 3.539 0.945 6.308 1.00 92.12 71 SER A CA 1
ATOM 533 C C . SER A 1 71 ? 3.221 1.551 4.936 1.00 92.12 71 SER A C 1
ATOM 535 O O . SER A 1 71 ? 4.009 1.408 4.003 1.00 92.12 71 SER A O 1
ATOM 537 N N . LEU A 1 72 ? 2.071 2.207 4.796 1.00 91.25 72 LEU A N 1
ATOM 538 C CA . LEU A 1 72 ? 1.676 2.942 3.598 1.00 91.25 72 LEU A CA 1
ATOM 539 C C . LEU A 1 72 ? 2.515 4.224 3.417 1.00 91.25 72 LEU A C 1
ATOM 541 O O . LEU A 1 72 ? 2.897 4.549 2.291 1.00 91.25 72 LEU A O 1
ATOM 545 N N . GLU A 1 73 ? 2.869 4.911 4.505 1.00 91.88 73 GLU A N 1
ATOM 546 C CA . GLU A 1 73 ? 3.827 6.027 4.492 1.00 91.88 73 GLU A CA 1
ATOM 547 C C . GLU A 1 73 ? 5.232 5.559 4.080 1.00 91.88 73 GLU A C 1
ATOM 549 O O . GLU A 1 73 ? 5.868 6.197 3.239 1.00 91.88 73 GLU A O 1
ATOM 554 N N . ASP A 1 74 ? 5.689 4.409 4.586 1.00 89.62 74 ASP A N 1
ATOM 555 C CA . ASP A 1 74 ? 6.970 3.803 4.197 1.00 89.62 74 ASP A CA 1
ATOM 556 C C . ASP A 1 74 ? 7.017 3.462 2.697 1.00 89.62 74 ASP A C 1
ATOM 558 O O . ASP A 1 74 ? 8.071 3.569 2.060 1.00 89.62 74 ASP A O 1
ATOM 562 N N . VAL A 1 75 ? 5.884 3.064 2.106 1.00 88.38 75 VAL A N 1
ATOM 563 C CA . VAL A 1 75 ? 5.751 2.873 0.653 1.00 88.38 75 VAL A CA 1
ATOM 564 C C . VAL A 1 75 ? 5.893 4.206 -0.079 1.00 88.38 75 VAL A C 1
ATOM 566 O O . VAL A 1 75 ? 6.716 4.294 -0.988 1.00 88.38 75 VAL A O 1
ATOM 569 N N . SER A 1 76 ? 5.166 5.253 0.331 1.00 86.75 76 SER A N 1
ATOM 570 C CA . SER A 1 76 ? 5.261 6.587 -0.287 1.00 86.75 76 SER A CA 1
ATOM 571 C C . SER A 1 76 ? 6.675 7.181 -0.201 1.00 86.75 76 SER A C 1
ATOM 573 O O . SER A 1 76 ? 7.173 7.770 -1.166 1.00 86.75 76 SER A O 1
ATOM 575 N N . GLN A 1 77 ? 7.361 6.998 0.931 1.00 85.31 77 GLN A N 1
ATOM 576 C CA . GLN A 1 77 ? 8.752 7.425 1.095 1.00 85.31 77 GLN A CA 1
ATOM 577 C C . GLN A 1 77 ? 9.697 6.618 0.202 1.00 85.31 77 GLN A C 1
ATOM 579 O O . GLN A 1 77 ? 10.540 7.199 -0.481 1.00 85.31 77 GLN A O 1
ATOM 584 N N . ALA A 1 78 ? 9.550 5.290 0.164 1.00 81.94 78 ALA A N 1
ATOM 585 C CA . ALA A 1 78 ? 10.370 4.448 -0.698 1.00 81.94 78 ALA A CA 1
ATOM 586 C C . ALA A 1 78 ? 10.150 4.762 -2.180 1.00 81.94 78 ALA A C 1
ATOM 588 O O . ALA A 1 78 ? 11.127 4.817 -2.918 1.00 81.94 78 ALA A O 1
ATOM 589 N N . GLU A 1 79 ? 8.913 5.026 -2.604 1.00 79.44 79 GLU A N 1
ATOM 590 C CA . GLU A 1 79 ? 8.583 5.451 -3.966 1.00 79.44 79 GLU A CA 1
ATOM 591 C C . GLU A 1 79 ? 9.315 6.752 -4.314 1.00 79.44 79 GLU A C 1
ATOM 593 O O . GLU A 1 79 ? 10.063 6.790 -5.292 1.00 79.44 79 GLU A O 1
ATOM 598 N N . SER A 1 80 ? 9.218 7.760 -3.442 1.00 7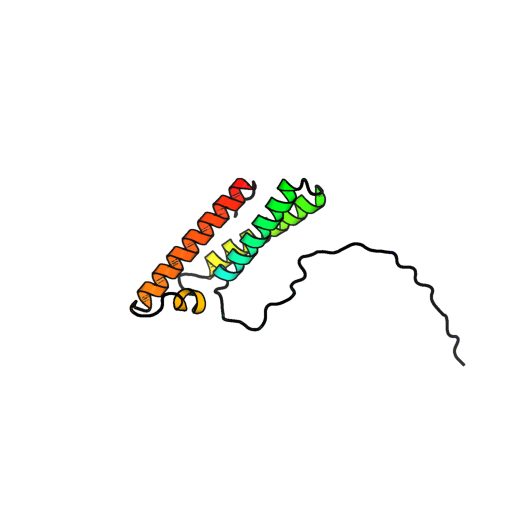8.31 80 SER A N 1
ATOM 599 C CA . SER A 1 80 ? 9.879 9.062 -3.610 1.00 78.31 80 SER A CA 1
ATOM 600 C C . SER A 1 80 ? 11.410 8.959 -3.673 1.00 78.31 80 SER A C 1
ATOM 602 O O . SER A 1 80 ? 12.054 9.683 -4.431 1.00 78.31 80 SER A O 1
ATOM 604 N N . LEU A 1 81 ? 12.007 8.057 -2.886 1.00 69.19 81 LEU A N 1
ATOM 605 C CA . LEU A 1 81 ? 13.459 7.849 -2.825 1.00 69.19 81 LEU A CA 1
ATOM 606 C C . LEU A 1 81 ? 13.994 6.939 -3.938 1.00 69.19 81 LEU A C 1
ATOM 608 O O . LEU A 1 81 ? 15.168 7.025 -4.289 1.00 69.19 81 LEU A O 1
ATOM 612 N N . SER A 1 82 ? 13.159 6.055 -4.484 1.00 64.38 82 SER A N 1
ATOM 613 C CA . SER A 1 82 ? 13.568 5.013 -5.437 1.00 64.38 82 SER A CA 1
ATOM 614 C C . SER A 1 82 ? 13.779 5.491 -6.878 1.00 64.38 82 SER A C 1
ATOM 616 O O . SER A 1 82 ? 14.059 4.650 -7.732 1.00 64.38 82 SER A O 1
ATOM 618 N N . GLY A 1 83 ? 13.672 6.806 -7.130 1.00 54.09 83 GLY A N 1
ATOM 619 C CA . GLY A 1 83 ? 13.778 7.490 -8.428 1.00 54.09 83 GLY A CA 1
ATOM 620 C C . GLY A 1 83 ? 14.280 6.628 -9.590 1.00 54.09 83 GLY A C 1
ATOM 621 O O . GLY A 1 83 ? 15.454 6.286 -9.627 1.00 54.09 83 GLY A O 1
ATOM 622 N N . GLU A 1 84 ? 13.378 6.270 -10.514 1.00 49.78 84 GLU A N 1
ATOM 623 C CA . GLU A 1 84 ? 13.540 5.437 -11.732 1.00 49.78 84 GLU A CA 1
ATOM 624 C C . GLU A 1 84 ? 14.292 4.091 -11.637 1.00 49.78 84 GLU A C 1
ATOM 626 O O . GLU A 1 84 ? 14.185 3.270 -12.553 1.00 49.78 84 GLU A O 1
ATOM 631 N N . SER A 1 85 ? 15.025 3.820 -10.564 1.00 51.78 85 SER A N 1
ATOM 632 C CA . SER A 1 85 ? 16.079 2.822 -10.533 1.00 51.78 85 SER A CA 1
ATOM 633 C C . SER A 1 85 ? 16.078 2.103 -9.200 1.00 51.78 85 SER A C 1
ATOM 635 O O . SER A 1 85 ? 16.727 2.493 -8.235 1.00 51.78 85 SER A O 1
ATOM 637 N N . THR A 1 86 ? 15.356 0.994 -9.147 1.00 53.84 86 THR A N 1
ATOM 638 C CA . THR A 1 86 ? 15.784 -0.155 -8.345 1.00 53.84 86 THR A CA 1
ATOM 639 C C . THR A 1 86 ? 15.002 -1.373 -8.811 1.00 53.84 86 THR A C 1
ATOM 641 O O . THR A 1 86 ? 14.050 -1.832 -8.182 1.00 53.84 86 THR A O 1
ATOM 644 N N . VAL A 1 87 ? 15.399 -1.885 -9.975 1.00 56.59 87 VAL A N 1
ATOM 645 C CA . VAL A 1 87 ? 14.940 -3.182 -10.471 1.00 56.59 87 VAL A CA 1
ATOM 646 C C . VAL A 1 87 ? 15.370 -4.254 -9.476 1.00 56.59 87 VAL A C 1
ATOM 648 O O . VAL A 1 87 ? 16.561 -4.384 -9.200 1.00 56.59 87 VAL A O 1
ATOM 651 N N . CYS A 1 88 ? 14.430 -5.019 -8.913 1.00 62.56 88 CYS A N 1
ATOM 652 C CA . CYS A 1 88 ? 14.790 -6.162 -8.079 1.00 6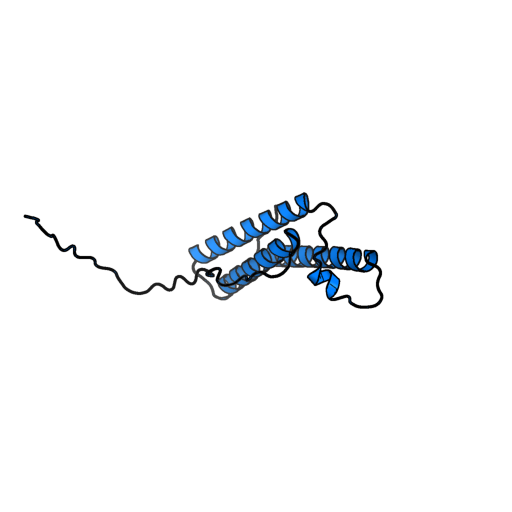2.56 88 CYS A CA 1
ATOM 653 C C . CYS A 1 88 ? 15.345 -7.271 -8.988 1.00 62.56 88 CYS A C 1
ATOM 655 O O . CYS A 1 88 ? 14.592 -7.808 -9.807 1.00 62.56 88 CYS A O 1
ATOM 657 N N . PRO A 1 89 ? 16.617 -7.685 -8.831 1.00 56.94 89 PRO A N 1
ATOM 658 C CA . PRO A 1 89 ? 17.233 -8.671 -9.716 1.00 56.94 89 PRO A CA 1
ATOM 659 C C . PRO A 1 89 ? 16.533 -10.032 -9.685 1.00 56.94 89 PRO A C 1
ATOM 661 O O . PRO A 1 89 ? 16.486 -10.711 -10.702 1.00 56.94 89 PRO A O 1
ATOM 664 N N . ARG A 1 90 ? 15.934 -10.430 -8.552 1.00 61.31 90 ARG A N 1
ATOM 665 C CA . ARG A 1 90 ? 15.141 -11.669 -8.444 1.00 61.31 90 ARG A CA 1
ATOM 666 C C . ARG A 1 90 ? 13.808 -11.561 -9.180 1.00 61.31 90 ARG A C 1
ATOM 668 O O . ARG A 1 90 ? 13.458 -12.490 -9.902 1.00 61.31 90 ARG A O 1
ATOM 675 N N . CYS A 1 91 ? 13.097 -10.442 -9.050 1.00 61.34 91 CYS A N 1
ATOM 676 C CA . CYS A 1 91 ? 11.855 -10.218 -9.791 1.00 61.34 91 CYS A CA 1
ATOM 677 C C . CYS A 1 91 ? 12.107 -10.123 -11.302 1.00 61.34 91 CYS A C 1
ATOM 679 O O . CYS A 1 91 ? 11.349 -10.702 -12.069 1.00 61.34 91 CYS A O 1
ATOM 681 N N . ALA A 1 92 ? 13.198 -9.472 -11.717 1.00 60.12 92 ALA A N 1
ATOM 682 C CA . ALA A 1 92 ? 13.621 -9.416 -13.116 1.00 60.12 92 ALA A CA 1
ATOM 683 C C . ALA A 1 92 ? 14.120 -10.776 -13.636 1.00 60.12 92 ALA A C 1
ATOM 685 O O . ALA A 1 92 ? 13.836 -11.143 -14.771 1.00 60.12 92 ALA A O 1
ATOM 686 N N . SER A 1 93 ? 14.810 -11.569 -12.806 1.00 58.69 93 SER A N 1
ATOM 687 C CA . SER A 1 93 ? 15.338 -12.883 -13.2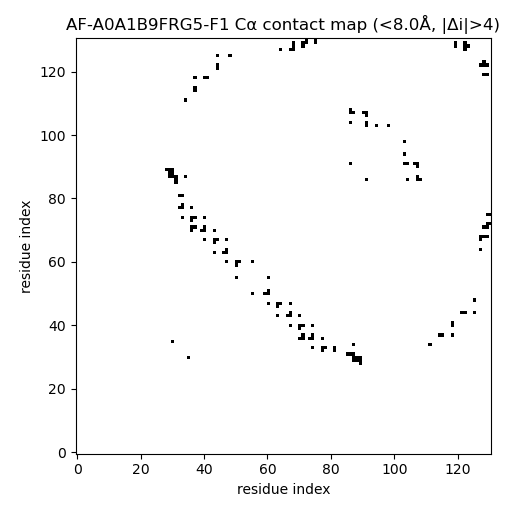06 1.00 58.69 93 SER A CA 1
ATOM 688 C C . SER A 1 93 ? 14.259 -13.911 -13.552 1.00 58.69 93 SER A C 1
ATOM 690 O O . SER A 1 93 ? 14.550 -14.838 -14.299 1.00 58.69 93 SER A O 1
ATOM 692 N N . GLN A 1 94 ? 13.023 -13.747 -13.062 1.00 61.16 94 GLN A N 1
ATOM 693 C CA . GLN A 1 94 ? 11.896 -14.629 -13.403 1.00 61.16 94 GLN A CA 1
ATOM 694 C C . GLN A 1 94 ? 11.422 -14.466 -14.858 1.00 61.16 94 GLN A C 1
ATOM 696 O O . GLN A 1 94 ? 10.676 -15.307 -15.347 1.00 61.16 94 GLN A O 1
ATOM 701 N N . LEU A 1 95 ? 11.889 -13.436 -15.569 1.00 59.53 95 LEU A N 1
ATOM 702 C CA . LEU A 1 95 ? 11.595 -13.194 -16.985 1.00 59.53 95 LEU A CA 1
ATOM 703 C C . LEU A 1 95 ? 12.558 -13.930 -17.941 1.00 59.53 95 LEU A C 1
ATOM 705 O O . LEU A 1 95 ? 12.819 -13.462 -19.042 1.00 59.53 95 LEU A O 1
ATOM 709 N N . SER A 1 96 ? 13.158 -15.046 -17.520 1.00 55.50 96 SER A N 1
ATOM 710 C CA . SER A 1 96 ? 14.351 -15.597 -18.176 1.00 55.50 96 SER A CA 1
ATOM 711 C C . SER A 1 96 ? 14.184 -15.965 -19.669 1.00 55.50 96 SER A C 1
ATOM 713 O O . SER A 1 96 ? 13.207 -16.594 -20.063 1.00 55.50 96 SER A O 1
ATOM 715 N N . PHE A 1 97 ? 15.273 -15.707 -20.416 1.00 46.69 97 PHE A N 1
ATOM 716 C CA . PHE A 1 97 ? 15.673 -16.192 -21.754 1.00 46.69 97 PHE A CA 1
ATOM 717 C C . PHE A 1 97 ? 15.040 -15.529 -22.994 1.00 46.69 97 PHE A C 1
ATOM 719 O O . PHE A 1 97 ? 14.304 -16.157 -23.747 1.00 46.69 97 PHE A O 1
ATOM 726 N N . GLY A 1 98 ? 15.441 -14.284 -23.285 1.00 54.81 98 GLY A N 1
ATOM 727 C CA . GLY A 1 98 ? 15.303 -13.687 -24.628 1.00 54.81 98 GLY A CA 1
ATOM 728 C C . GLY A 1 98 ? 15.102 -12.172 -24.654 1.00 54.81 98 GLY A C 1
ATOM 729 O O . GLY A 1 98 ? 15.344 -11.540 -25.677 1.00 54.81 98 GLY A O 1
ATOM 730 N N . SER A 1 99 ? 14.691 -11.591 -23.531 1.00 56.94 99 SER A N 1
ATOM 731 C CA . SER A 1 99 ? 14.432 -10.162 -23.378 1.00 56.94 99 SER A CA 1
ATOM 732 C C . SER A 1 99 ? 15.707 -9.405 -22.995 1.00 56.94 99 SER A C 1
ATOM 734 O O . SER A 1 99 ? 16.512 -9.891 -22.196 1.00 56.94 99 SER A O 1
ATOM 736 N N . SER A 1 100 ? 15.903 -8.215 -23.556 1.00 64.50 100 SER A N 1
ATOM 737 C CA . SER A 1 100 ? 17.012 -7.340 -23.174 1.00 64.50 100 SER A CA 1
ATOM 738 C C . SER A 1 100 ? 16.891 -6.919 -21.699 1.00 64.50 100 SER A C 1
ATOM 740 O O . SER A 1 100 ? 15.810 -6.965 -21.108 1.00 64.50 100 SER A O 1
ATOM 742 N N . ASN A 1 101 ? 17.988 -6.467 -21.080 1.00 65.75 101 ASN A N 1
ATOM 743 C CA . ASN A 1 101 ? 17.943 -5.927 -19.710 1.00 65.75 101 ASN A CA 1
ATOM 744 C C . ASN A 1 101 ? 16.959 -4.746 -19.573 1.00 65.75 101 ASN A C 1
ATOM 746 O O . ASN A 1 1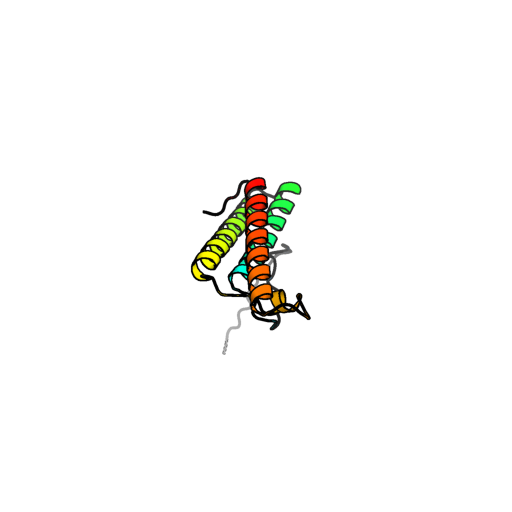01 ? 16.457 -4.491 -18.478 1.00 65.75 101 ASN A O 1
ATOM 750 N N . GLN A 1 102 ? 16.676 -4.047 -20.676 1.00 69.88 102 GLN A N 1
ATOM 751 C CA . GLN A 1 102 ? 15.704 -2.961 -20.728 1.00 69.88 102 GLN A CA 1
ATOM 752 C C . GLN A 1 102 ? 14.271 -3.491 -20.591 1.00 69.88 102 GLN A C 1
ATOM 754 O O . GLN A 1 102 ? 13.548 -3.050 -19.705 1.00 69.88 102 GLN A O 1
ATOM 759 N N . ASP A 1 103 ? 13.905 -4.515 -21.363 1.00 70.31 103 ASP A N 1
ATOM 760 C CA . ASP A 1 103 ? 12.570 -5.131 -21.312 1.00 70.31 103 ASP A CA 1
ATOM 761 C C . ASP A 1 103 ? 12.244 -5.678 -19.911 1.00 70.31 103 ASP A C 1
ATOM 763 O O . ASP A 1 103 ? 11.129 -5.533 -19.407 1.00 70.31 103 ASP A O 1
ATOM 767 N N . ALA A 1 104 ? 13.237 -6.277 -19.244 1.00 68.81 104 ALA A N 1
ATOM 768 C CA . ALA A 1 104 ? 13.083 -6.770 -17.877 1.00 68.81 104 ALA A CA 1
ATOM 769 C C . ALA A 1 104 ? 12.905 -5.633 -16.855 1.00 68.81 104 ALA A C 1
ATOM 771 O O . ALA A 1 104 ? 12.177 -5.784 -15.870 1.00 68.81 104 ALA A O 1
ATOM 772 N N . SER A 1 105 ? 13.553 -4.491 -17.095 1.00 69.81 105 SER A N 1
ATOM 773 C CA . SER A 1 105 ? 13.434 -3.295 -16.259 1.00 69.81 105 SER A CA 1
ATOM 774 C C . SER A 1 105 ? 12.068 -2.626 -16.425 1.00 69.81 105 SER A C 1
ATOM 776 O O . SER A 1 105 ? 11.441 -2.262 -15.428 1.00 69.81 105 SER A O 1
ATOM 778 N N . ASP A 1 106 ? 11.576 -2.528 -17.660 1.00 74.06 106 ASP A N 1
ATOM 779 C CA . ASP A 1 106 ? 10.277 -1.934 -17.984 1.00 74.06 106 ASP A CA 1
ATOM 780 C C . ASP A 1 106 ? 9.123 -2.794 -17.465 1.00 74.06 106 ASP A C 1
ATOM 782 O O . ASP A 1 106 ? 8.202 -2.280 -16.824 1.00 74.06 106 ASP A O 1
ATOM 786 N N . TRP A 1 107 ? 9.210 -4.119 -17.635 1.00 75.62 107 TRP A N 1
ATOM 787 C CA . TRP A 1 107 ? 8.255 -5.039 -17.019 1.00 75.62 107 TRP A CA 1
ATOM 788 C C . TRP A 1 107 ? 8.232 -4.890 -15.497 1.00 75.62 107 TRP A C 1
ATOM 790 O O . TRP A 1 107 ? 7.160 -4.815 -14.897 1.00 75.62 107 TRP A O 1
ATOM 800 N N . TYR A 1 108 ? 9.405 -4.816 -14.859 1.00 75.31 108 TYR A N 1
ATOM 801 C CA . TYR A 1 108 ? 9.487 -4.685 -13.408 1.00 75.31 108 TYR A CA 1
ATOM 802 C C . TYR A 1 108 ? 8.869 -3.372 -12.914 1.00 75.31 108 TYR A C 1
ATOM 804 O O . TYR A 1 108 ? 8.143 -3.371 -11.919 1.00 75.31 108 TYR A O 1
ATOM 812 N N . ARG A 1 109 ? 9.095 -2.267 -13.633 1.00 75.75 109 ARG A N 1
ATOM 813 C CA . ARG A 1 109 ? 8.462 -0.974 -13.345 1.00 75.75 109 ARG A CA 1
ATOM 814 C C . ARG A 1 109 ? 6.938 -1.063 -13.468 1.00 75.75 109 ARG A C 1
ATOM 816 O O . ARG A 1 109 ? 6.236 -0.628 -12.559 1.00 75.75 109 ARG A O 1
ATOM 823 N N . GLY A 1 110 ? 6.431 -1.688 -14.533 1.00 77.75 110 GLY A N 1
ATOM 824 C CA . GLY A 1 110 ? 4.994 -1.911 -14.725 1.00 77.75 110 GLY A CA 1
ATOM 825 C C . GLY A 1 110 ? 4.370 -2.792 -13.637 1.00 77.75 110 GLY A C 1
ATOM 826 O O . GLY A 1 110 ? 3.276 -2.501 -13.147 1.00 77.75 110 GLY A O 1
ATOM 827 N N . LYS A 1 111 ? 5.085 -3.831 -13.192 1.00 80.44 111 LYS A N 1
ATOM 828 C CA . LYS A 1 111 ? 4.651 -4.676 -12.075 1.00 80.44 111 LYS A CA 1
ATOM 829 C C . LYS A 1 111 ? 4.566 -3.891 -10.768 1.00 80.44 111 LYS A C 1
ATOM 831 O O . LYS A 1 111 ? 3.541 -3.967 -10.105 1.00 80.44 111 LYS A O 1
ATOM 836 N N . LEU A 1 112 ? 5.592 -3.109 -10.425 1.00 80.00 112 LEU A N 1
ATOM 837 C CA . LEU A 1 112 ? 5.562 -2.264 -9.226 1.00 80.00 112 LEU A CA 1
ATOM 838 C C . LEU A 1 112 ? 4.406 -1.263 -9.259 1.00 80.00 112 LEU A C 1
ATOM 840 O O . LEU A 1 112 ? 3.731 -1.084 -8.253 1.00 80.00 112 LEU A O 1
ATOM 844 N N . GLN A 1 113 ? 4.151 -0.644 -10.412 1.00 82.69 113 GLN A N 1
ATOM 845 C CA . GLN A 1 113 ? 3.028 0.277 -10.571 1.00 82.69 113 GLN A CA 1
ATOM 846 C C . GLN A 1 113 ? 1.678 -0.424 -10.368 1.00 82.69 113 GLN A C 1
ATOM 848 O O . GLN A 1 113 ? 0.792 0.127 -9.718 1.00 82.69 113 GLN A O 1
ATOM 853 N N . THR A 1 114 ? 1.532 -1.645 -10.886 1.00 85.38 114 THR A N 1
ATOM 854 C CA . THR A 1 114 ? 0.336 -2.471 -10.660 1.00 85.38 114 THR A CA 1
ATOM 855 C C . THR A 1 114 ? 0.192 -2.814 -9.180 1.00 85.38 114 THR A C 1
ATOM 857 O O . THR A 1 114 ? -0.874 -2.625 -8.607 1.00 85.38 114 THR A O 1
ATOM 860 N N . ASP A 1 115 ? 1.282 -3.240 -8.536 1.00 87.19 115 ASP A N 1
ATOM 861 C CA . ASP A 1 115 ? 1.266 -3.605 -7.124 1.00 87.19 115 ASP A CA 1
ATOM 862 C C . ASP A 1 115 ? 0.915 -2.416 -6.210 1.00 87.19 115 ASP A C 1
ATOM 864 O O . ASP A 1 115 ? 0.197 -2.595 -5.224 1.00 87.19 115 ASP A O 1
ATOM 868 N N . LEU A 1 116 ? 1.385 -1.209 -6.548 1.00 87.31 116 LEU A N 1
ATOM 869 C CA . LEU A 1 116 ? 1.025 0.036 -5.864 1.00 87.31 116 LEU A CA 1
ATOM 870 C C . LEU A 1 116 ? -0.456 0.372 -6.038 1.00 87.31 116 LEU A C 1
ATOM 872 O O . LEU A 1 116 ? -1.124 0.682 -5.056 1.00 87.31 116 LEU A O 1
ATOM 876 N N . TRP A 1 117 ? -0.982 0.271 -7.261 1.00 88.25 117 TRP A N 1
ATOM 877 C CA . TRP A 1 117 ? -2.400 0.524 -7.512 1.00 88.25 117 TRP A CA 1
ATOM 878 C C . TRP A 1 117 ? -3.282 -0.475 -6.750 1.00 88.25 117 TRP A C 1
ATOM 880 O O . TRP A 1 117 ? -4.225 -0.073 -6.066 1.00 88.25 117 TRP A O 1
ATOM 890 N N . ASP A 1 118 ? -2.958 -1.765 -6.797 1.00 90.50 118 ASP A N 1
ATOM 891 C CA . ASP A 1 118 ? -3.701 -2.782 -6.052 1.00 90.50 118 ASP A CA 1
ATOM 892 C C . ASP A 1 118 ? -3.695 -2.482 -4.547 1.00 90.50 118 ASP A C 1
ATOM 894 O O . ASP A 1 118 ? -4.748 -2.514 -3.910 1.00 90.50 118 ASP A O 1
ATOM 898 N N . LEU A 1 119 ? -2.537 -2.113 -3.989 1.00 89.50 119 LEU A N 1
ATOM 899 C CA . LEU A 1 119 ? -2.410 -1.733 -2.582 1.00 89.50 119 LEU A CA 1
ATOM 900 C C . LEU A 1 119 ? -3.251 -0.493 -2.238 1.00 89.50 119 LEU A C 1
ATOM 902 O O . LEU A 1 119 ? -3.945 -0.488 -1.220 1.00 89.50 119 LEU A O 1
ATOM 906 N N . ASP A 1 120 ? -3.233 0.540 -3.081 1.00 89.19 120 ASP A N 1
ATOM 907 C CA . ASP A 1 120 ? -4.038 1.750 -2.887 1.00 89.19 120 ASP A CA 1
ATOM 908 C C . ASP A 1 120 ? -5.544 1.436 -2.934 1.00 89.19 120 ASP A C 1
ATOM 910 O O . ASP A 1 120 ? -6.326 1.963 -2.136 1.00 89.19 120 ASP A O 1
ATOM 914 N N . SER A 1 121 ? -5.956 0.547 -3.843 1.00 89.19 121 SER A N 1
ATOM 915 C CA . SER A 1 121 ? -7.335 0.068 -3.970 1.00 89.19 121 SER A CA 1
ATOM 916 C C . SER A 1 121 ? -7.778 -0.724 -2.736 1.00 89.19 121 SER A C 1
ATOM 918 O O . SER A 1 121 ? -8.854 -0.466 -2.187 1.00 89.19 121 SER A O 1
ATOM 920 N N . GLU A 1 122 ? -6.943 -1.651 -2.260 1.00 89.94 122 GLU A N 1
ATOM 921 C CA . GLU A 1 122 ? -7.185 -2.433 -1.045 1.00 89.94 122 GLU A CA 1
ATOM 922 C C . GLU A 1 122 ? -7.295 -1.526 0.187 1.00 89.94 122 GLU A C 1
ATOM 924 O O . GLU A 1 122 ? -8.271 -1.610 0.937 1.00 89.94 122 GLU A O 1
ATOM 929 N N . ALA A 1 123 ? -6.348 -0.601 0.367 1.00 88.31 123 ALA A N 1
ATOM 930 C CA . ALA A 1 123 ? -6.377 0.363 1.460 1.00 88.31 123 ALA A CA 1
ATOM 931 C C . ALA A 1 123 ? -7.661 1.209 1.423 1.00 88.31 123 ALA A C 1
ATOM 933 O O . ALA A 1 123 ? -8.340 1.355 2.446 1.00 88.31 123 ALA A O 1
ATOM 934 N N . ALA A 1 124 ? -8.056 1.700 0.242 1.00 88.88 124 ALA A N 1
ATOM 935 C CA . ALA A 1 124 ? -9.261 2.509 0.080 1.00 88.88 124 ALA A CA 1
ATOM 936 C C . ALA A 1 124 ? -10.542 1.748 0.461 1.00 88.88 124 ALA A C 1
ATOM 938 O O . ALA A 1 124 ? -11.408 2.315 1.133 1.00 88.88 124 ALA A O 1
ATOM 939 N N . GLN A 1 125 ? -10.651 0.466 0.097 1.00 89.88 125 GLN A N 1
ATOM 940 C CA . GLN A 1 125 ? -11.766 -0.405 0.506 1.00 89.88 125 GLN A CA 1
ATOM 941 C C . GLN A 1 125 ? -11.810 -0.619 2.026 1.00 89.88 125 GLN A C 1
ATOM 943 O O . GLN A 1 125 ? -12.882 -0.775 2.617 1.00 89.88 125 GLN A O 1
ATOM 948 N N . LEU A 1 126 ? -10.649 -0.581 2.678 1.00 87.75 126 LEU A N 1
ATOM 949 C CA . LEU A 1 126 ? -10.511 -0.673 4.128 1.00 87.75 126 LEU A CA 1
ATOM 950 C C . LEU A 1 126 ? -10.763 0.666 4.847 1.00 87.75 126 LEU A C 1
ATOM 952 O O . LEU A 1 126 ? -10.853 0.684 6.074 1.00 87.75 126 LEU A O 1
ATOM 956 N N . GLY A 1 127 ? -10.956 1.768 4.114 1.00 88.25 127 GLY A N 1
ATOM 957 C CA . GLY A 1 127 ? -11.149 3.107 4.684 1.00 88.25 127 GLY A CA 1
ATOM 958 C C . GLY A 1 127 ? -9.844 3.770 5.136 1.00 88.25 127 GLY A C 1
ATOM 959 O O . GLY A 1 127 ? -9.853 4.657 5.993 1.00 88.25 127 GLY A O 1
ATOM 960 N N . VAL A 1 128 ? -8.718 3.330 4.575 1.00 85.75 128 VAL A N 1
ATOM 961 C CA . VAL A 1 128 ? -7.374 3.864 4.812 1.00 85.75 128 VAL A CA 1
ATOM 962 C C . VAL A 1 128 ? -6.832 4.408 3.488 1.00 85.75 128 VAL A C 1
ATOM 964 O O . VAL A 1 128 ? -7.178 3.919 2.419 1.00 85.75 128 VAL A O 1
ATOM 967 N N . ARG A 1 129 ? -6.031 5.473 3.514 1.00 78.12 129 ARG A N 1
ATOM 968 C CA . ARG A 1 129 ? -5.420 6.029 2.300 1.00 78.12 129 ARG A CA 1
ATOM 969 C C . ARG A 1 129 ? -3.962 6.347 2.558 1.00 78.12 129 ARG A C 1
ATOM 971 O O . ARG A 1 129 ? -3.620 6.758 3.663 1.00 78.12 129 ARG A O 1
ATOM 978 N N . ARG A 1 130 ? -3.143 6.191 1.520 1.00 71.50 130 ARG A N 1
ATOM 979 C CA . ARG A 1 130 ? -1.807 6.780 1.475 1.00 71.50 130 ARG A CA 1
ATOM 980 C C . ARG A 1 130 ? -1.925 8.301 1.435 1.00 71.50 130 ARG A C 1
ATOM 982 O O . ARG A 1 130 ? -2.760 8.829 0.698 1.00 71.50 130 ARG A O 1
ATOM 989 N N . THR A 1 131 ? -1.150 8.964 2.288 1.00 62.53 131 THR A N 1
ATOM 990 C CA . THR A 1 131 ? -0.991 10.425 2.340 1.00 62.53 131 THR A CA 1
ATOM 991 C C . THR A 1 131 ? 0.048 10.904 1.347 1.00 62.53 131 THR A C 1
ATOM 993 O O . THR A 1 131 ? 1.057 10.175 1.177 1.00 62.53 131 THR A O 1
#

Sequence (131 aa):
MTSEKLPTERGSTDVNDASPTSTGSDSSHNHSSLCKNISIARDYARYFKDLKDANGGNSELEKARSNLITSLEDVSQAESLSGESTVCPRCASQLSFGSSNQDASDWYRGKLQTDLWDLDSEAAQLGVRRT

Solvent-accessible surface area (backbone atoms only — not comparable to full-atom values): 7977 Å² total; per-residue (Å²): 136,82,91,84,82,86,80,88,80,86,82,82,80,88,76,88,75,77,60,88,69,94,72,81,80,75,96,68,75,74,59,26,69,38,61,49,27,48,53,54,24,48,52,33,49,50,52,37,46,54,34,60,77,66,67,48,56,72,70,56,49,52,51,33,48,51,53,27,48,54,30,35,47,50,26,52,51,27,54,71,70,39,63,103,62,59,74,26,60,70,71,37,55,74,65,70,90,85,66,54,78,60,57,38,43,53,51,45,52,52,48,53,52,48,54,49,50,52,47,54,52,54,35,48,76,71,77,41,74,75,122

Nearest PDB structures (foldseek):
  5l8f-assembly1_A  TM=7.354E-01  e=5.933E+00  Rhodospirillum rubrum ATCC 11170
  5l89-assembly3_Z  TM=6.030E-01  e=4.276E+00  Rhodospirillum rubrum
  5l8b-assembly1_E  TM=7.295E-01  e=9.696E+00  Rhodospirillum rubrum

Mean predicted aligned error: 13.74 Å